Protein AF-A0A6L4ZI13-F1 (afdb_monomer_lite)

Structure (mmCIF, N/CA/C/O backbone):
data_AF-A0A6L4ZI13-F1
#
_entry.id   AF-A0A6L4ZI13-F1
#
loop_
_atom_site.group_PDB
_atom_site.id
_atom_site.type_symbol
_atom_site.label_atom_id
_atom_site.label_alt_id
_atom_site.label_comp_id
_atom_site.label_asym_id
_atom_site.label_entity_id
_atom_site.label_seq_id
_atom_site.pdbx_PDB_ins_code
_atom_site.Cartn_x
_atom_site.Cartn_y
_atom_site.Cartn_z
_atom_site.occupancy
_atom_site.B_iso_or_equiv
_atom_site.auth_seq_id
_atom_site.auth_comp_id
_atom_site.auth_asym_id
_atom_site.auth_atom_id
_atom_site.pdbx_PDB_model_num
ATOM 1 N N . GLU A 1 1 ? -3.800 1.766 -14.036 1.00 60.00 1 GLU A N 1
ATOM 2 C CA . GLU A 1 1 ? -3.926 0.903 -12.834 1.00 60.00 1 GLU A CA 1
ATOM 3 C C . GLU A 1 1 ? -3.607 1.630 -11.524 1.00 60.00 1 GLU A C 1
ATOM 5 O O . GLU A 1 1 ? -4.458 1.652 -10.643 1.00 60.00 1 GLU A O 1
ATOM 10 N N . ALA A 1 2 ? -2.455 2.299 -11.396 1.00 61.41 2 ALA A N 1
ATOM 11 C CA . ALA A 1 2 ? -2.064 2.979 -10.151 1.00 61.41 2 ALA A CA 1
ATOM 12 C C . ALA A 1 2 ? -3.028 4.089 -9.679 1.00 61.41 2 ALA A C 1
ATOM 14 O O . ALA A 1 2 ? -3.292 4.213 -8.486 1.00 61.41 2 ALA A O 1
ATOM 15 N N . GLU A 1 3 ? -3.615 4.863 -10.596 1.00 62.19 3 GLU A N 1
ATOM 16 C CA . GLU A 1 3 ? -4.626 5.880 -10.256 1.00 62.19 3 GLU A CA 1
ATOM 17 C C . GLU A 1 3 ? -5.940 5.277 -9.753 1.00 62.19 3 GLU A C 1
ATOM 19 O O . GLU A 1 3 ? -6.546 5.800 -8.818 1.00 62.19 3 GLU A O 1
ATOM 24 N N . 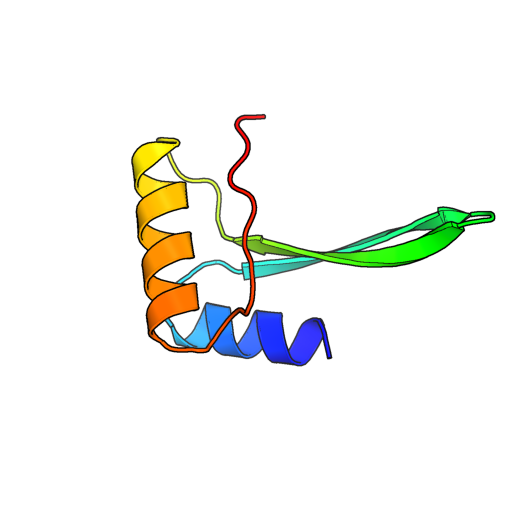ALA A 1 4 ? -6.366 4.152 -10.333 1.00 67.62 4 ALA A N 1
ATOM 25 C CA . ALA A 1 4 ? -7.554 3.433 -9.879 1.00 67.62 4 ALA A CA 1
ATOM 26 C C . ALA A 1 4 ? -7.343 2.875 -8.466 1.00 67.62 4 ALA A C 1
ATOM 28 O O . ALA A 1 4 ? -8.242 2.961 -7.629 1.00 67.62 4 ALA A O 1
ATOM 29 N N . LEU A 1 5 ? -6.133 2.384 -8.176 1.00 68.19 5 LEU A N 1
ATOM 30 C CA . LEU A 1 5 ? -5.745 1.968 -6.834 1.00 68.19 5 LEU A CA 1
ATOM 31 C C . LEU A 1 5 ? -5.753 3.152 -5.857 1.00 68.19 5 LEU A C 1
ATOM 33 O O . LEU A 1 5 ? -6.398 3.076 -4.816 1.00 68.19 5 LEU A O 1
ATOM 37 N N . GLY A 1 6 ? -5.140 4.281 -6.225 1.00 65.25 6 GLY A N 1
ATOM 38 C CA . GLY A 1 6 ? -5.171 5.505 -5.420 1.00 65.25 6 GLY A CA 1
ATOM 39 C C . GLY A 1 6 ? -6.596 5.964 -5.081 1.00 65.25 6 GLY A C 1
ATOM 40 O O . GLY A 1 6 ? -6.875 6.291 -3.930 1.00 65.25 6 GLY A O 1
ATOM 41 N N . LYS A 1 7 ? -7.529 5.913 -6.043 1.00 66.50 7 LYS A N 1
ATOM 42 C CA . LYS A 1 7 ? -8.949 6.236 -5.808 1.00 66.50 7 LYS A CA 1
ATOM 43 C C . LYS A 1 7 ? -9.634 5.247 -4.860 1.00 66.50 7 LYS A C 1
ATOM 45 O O . LYS A 1 7 ? -10.338 5.677 -3.952 1.00 66.50 7 LYS A O 1
ATOM 50 N N . ARG A 1 8 ? -9.406 3.938 -5.018 1.00 68.38 8 ARG A N 1
ATOM 51 C CA . ARG A 1 8 ? -9.962 2.909 -4.114 1.00 68.38 8 ARG A CA 1
ATOM 52 C C . ARG A 1 8 ? -9.483 3.097 -2.675 1.00 68.38 8 ARG A C 1
ATOM 54 O O . ARG A 1 8 ? -10.275 2.976 -1.746 1.00 68.38 8 ARG A O 1
ATOM 61 N N . LEU A 1 9 ? -8.210 3.444 -2.503 1.00 68.56 9 LEU A N 1
ATOM 62 C CA . LEU A 1 9 ? -7.619 3.687 -1.190 1.00 68.56 9 LEU A CA 1
ATOM 63 C C . LEU A 1 9 ? -8.162 4.966 -0.535 1.00 68.56 9 LEU A C 1
ATOM 65 O O . LEU A 1 9 ? -8.525 4.927 0.641 1.00 68.56 9 LEU A O 1
ATOM 69 N N . ARG A 1 10 ? -8.342 6.047 -1.308 1.00 67.56 10 ARG A N 1
ATOM 70 C CA . ARG A 1 10 ? -9.047 7.260 -0.847 1.00 67.56 10 ARG A CA 1
ATOM 71 C C . ARG A 1 10 ? -10.466 6.961 -0.383 1.00 67.56 10 ARG A C 1
ATOM 73 O O . ARG A 1 10 ? -10.849 7.373 0.705 1.00 67.56 10 ARG A O 1
ATOM 80 N N . ASN A 1 11 ? -11.211 6.169 -1.153 1.00 65.38 11 ASN A N 1
ATOM 81 C CA . ASN A 1 11 ? -12.572 5.771 -0.788 1.00 65.38 11 ASN A CA 1
ATOM 82 C C . ASN A 1 11 ? -12.623 4.891 0.472 1.00 65.38 11 ASN A C 1
ATOM 84 O O . ASN A 1 11 ? -13.651 4.839 1.137 1.00 65.38 11 ASN A O 1
ATOM 88 N N . SER A 1 12 ? -11.523 4.218 0.826 1.00 62.50 12 SER A N 1
ATOM 89 C CA . SER A 1 12 ? -11.410 3.452 2.073 1.00 62.50 12 SER A CA 1
ATOM 90 C C . SER A 1 12 ? -11.013 4.289 3.299 1.00 62.50 12 SER A C 1
ATOM 92 O O . SER A 1 12 ? -10.783 3.716 4.362 1.00 62.50 12 SER A O 1
ATOM 94 N N . GLY A 1 13 ? -10.946 5.621 3.157 1.00 61.41 13 GLY A N 1
ATOM 95 C CA . GLY A 1 13 ? -10.617 6.562 4.232 1.00 61.41 13 GLY A CA 1
ATOM 96 C C . GLY A 1 13 ? -9.120 6.807 4.421 1.00 61.41 13 GLY A C 1
ATOM 97 O O . GLY A 1 13 ? -8.724 7.420 5.406 1.00 61.41 13 GLY A O 1
ATOM 98 N N . ALA A 1 14 ? -8.280 6.331 3.500 1.00 63.62 14 ALA A N 1
ATOM 99 C CA . ALA A 1 14 ? -6.837 6.503 3.576 1.00 63.62 14 ALA A CA 1
ATOM 100 C C . ALA A 1 14 ? -6.374 7.592 2.597 1.00 63.62 14 ALA A C 1
ATOM 102 O O . ALA A 1 14 ? -6.723 7.555 1.417 1.00 63.62 14 ALA A O 1
ATOM 103 N N . GLU A 1 15 ? -5.564 8.552 3.051 1.00 66.88 15 GLU A N 1
ATOM 104 C CA . GLU A 1 15 ? -5.013 9.615 2.197 1.00 66.88 15 GLU A CA 1
ATOM 105 C C . GLU A 1 15 ? -3.965 9.061 1.216 1.00 66.88 15 GLU A C 1
ATOM 107 O O . GLU A 1 15 ? -2.756 9.188 1.402 1.00 66.88 15 GLU A O 1
ATOM 112 N N . ALA A 1 16 ? -4.422 8.392 0.160 1.00 67.81 16 ALA A N 1
ATOM 113 C CA . ALA A 1 16 ? -3.553 7.805 -0.846 1.00 67.81 16 ALA A CA 1
ATOM 114 C C . ALA A 1 16 ? -3.192 8.809 -1.947 1.00 67.81 16 ALA A C 1
ATOM 116 O O . ALA A 1 16 ? -4.051 9.491 -2.515 1.00 67.81 16 ALA A O 1
ATOM 117 N N . TYR A 1 17 ? -1.920 8.863 -2.320 1.00 67.25 17 TYR A N 1
ATOM 118 C CA . TYR A 1 17 ? -1.427 9.636 -3.450 1.00 67.25 17 TYR A CA 1
ATOM 119 C C . TYR A 1 17 ? -0.503 8.780 -4.314 1.00 67.25 17 TYR A C 1
ATOM 121 O O . TYR A 1 17 ? 0.327 8.011 -3.830 1.00 67.25 17 TYR A O 1
ATOM 129 N N . VAL A 1 18 ? -0.689 8.885 -5.628 1.00 66.31 18 VAL A N 1
ATOM 130 C CA . VAL A 1 18 ? 0.113 8.152 -6.606 1.00 66.31 18 VAL A CA 1
ATOM 131 C C . VAL A 1 18 ? 1.330 8.996 -6.939 1.00 66.31 18 VAL A C 1
ATOM 133 O O . VAL A 1 18 ? 1.204 10.107 -7.444 1.00 66.31 18 VAL A O 1
ATOM 136 N N . VAL A 1 19 ? 2.509 8.461 -6.658 1.00 69.50 19 VAL A N 1
ATOM 137 C CA . VAL A 1 19 ? 3.790 9.050 -7.027 1.00 69.50 19 VAL A CA 1
ATOM 138 C C . VAL A 1 19 ? 4.323 8.289 -8.230 1.00 69.50 19 VAL A C 1
ATOM 140 O O . VAL A 1 19 ? 4.673 7.110 -8.139 1.00 69.50 19 VAL A O 1
ATOM 143 N N . LYS A 1 20 ? 4.392 8.977 -9.369 1.00 72.62 20 LYS A N 1
ATOM 144 C CA . LYS A 1 20 ? 5.111 8.498 -10.547 1.00 72.62 20 LYS A CA 1
ATOM 145 C C . LYS A 1 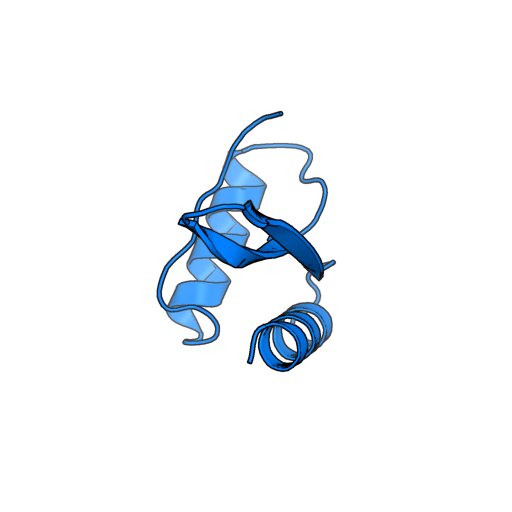20 ? 6.601 8.772 -10.333 1.00 72.62 20 LYS A C 1
ATOM 147 O O . LYS A 1 20 ? 6.995 9.922 -10.175 1.00 72.62 20 LYS A O 1
ATOM 152 N N . ALA A 1 21 ? 7.409 7.722 -10.303 1.00 71.81 21 ALA A N 1
ATOM 153 C CA . ALA A 1 21 ? 8.860 7.798 -10.230 1.00 71.81 21 ALA A CA 1
ATOM 154 C C . ALA A 1 21 ? 9.444 7.195 -11.510 1.00 71.81 21 ALA A C 1
ATOM 156 O O . ALA A 1 21 ? 9.321 5.994 -11.736 1.00 71.81 21 ALA A O 1
ATOM 157 N N . ASP A 1 22 ? 10.054 8.025 -12.349 1.00 73.06 22 ASP A N 1
ATOM 158 C CA . ASP A 1 22 ? 10.781 7.558 -13.527 1.00 73.06 22 ASP A CA 1
ATOM 159 C C . ASP A 1 22 ? 12.172 7.066 -13.102 1.00 73.06 22 ASP A C 1
ATOM 161 O O . ASP A 1 22 ? 12.940 7.819 -12.503 1.00 73.06 22 ASP A O 1
ATOM 165 N N . LEU A 1 23 ? 12.474 5.787 -13.344 1.00 75.31 23 LEU A N 1
ATOM 166 C CA . LEU A 1 23 ? 13.771 5.179 -13.035 1.00 75.31 23 LEU A CA 1
ATOM 167 C C . LEU A 1 23 ? 14.670 5.074 -14.282 1.00 75.31 23 LEU A C 1
ATOM 169 O O . LEU A 1 23 ? 15.611 4.274 -14.302 1.00 75.31 23 LEU A O 1
ATOM 173 N N . GLY A 1 24 ? 14.390 5.861 -15.326 1.00 77.50 24 GLY A N 1
ATOM 174 C CA . GLY A 1 24 ? 15.185 5.936 -16.548 1.00 77.50 24 GLY A CA 1
ATOM 175 C C . GLY A 1 24 ? 15.212 4.595 -17.277 1.00 77.50 24 GLY A C 1
ATOM 176 O O . GLY A 1 24 ? 14.173 4.064 -17.662 1.00 77.50 24 GLY A O 1
ATOM 177 N N . ALA A 1 25 ? 16.397 3.994 -17.414 1.00 76.81 25 ALA A N 1
ATOM 178 C CA . ALA A 1 25 ? 16.579 2.710 -18.101 1.00 76.81 25 ALA A CA 1
ATOM 179 C C . ALA A 1 25 ? 15.784 1.535 -17.486 1.00 76.81 25 ALA A C 1
ATOM 181 O O . ALA A 1 25 ? 15.595 0.515 -18.143 1.00 76.81 25 ALA A O 1
ATOM 182 N N . LYS A 1 26 ? 15.309 1.663 -16.236 1.00 73.19 26 LYS A N 1
ATOM 183 C CA . LYS A 1 26 ? 14.478 0.655 -15.548 1.00 73.19 26 LYS A CA 1
ATOM 184 C C . LYS A 1 26 ? 12.966 0.883 -15.707 1.00 73.19 26 LYS A C 1
ATOM 186 O O . LYS A 1 26 ? 12.176 0.123 -15.145 1.00 73.19 26 LYS A O 1
ATOM 191 N N . GLY A 1 27 ? 12.568 1.910 -16.458 1.00 76.25 27 GLY A N 1
ATOM 192 C CA . GLY A 1 27 ? 11.177 2.258 -16.725 1.00 76.25 27 GLY A CA 1
ATOM 193 C C . GLY A 1 27 ? 10.510 3.087 -15.625 1.00 76.25 27 GLY A C 1
ATOM 194 O O . GLY A 1 27 ? 11.113 3.473 -14.623 1.00 76.25 27 GLY A O 1
ATOM 195 N N . ILE A 1 28 ? 9.224 3.367 -15.826 1.00 76.31 28 ILE A N 1
ATOM 196 C CA . ILE A 1 28 ? 8.423 4.215 -14.941 1.00 76.31 28 ILE A CA 1
ATOM 197 C C . ILE A 1 28 ? 7.763 3.355 -13.864 1.00 76.31 28 ILE A C 1
ATOM 199 O O . ILE A 1 28 ? 6.993 2.445 -14.161 1.00 76.31 28 ILE A O 1
ATOM 203 N N . TRP A 1 29 ? 8.015 3.685 -12.601 1.00 76.25 29 TRP A N 1
ATOM 204 C CA . TRP A 1 29 ? 7.390 3.053 -11.447 1.00 76.25 29 TRP A CA 1
ATOM 205 C C . TRP A 1 29 ? 6.282 3.935 -10.888 1.00 76.25 29 TRP A C 1
ATOM 207 O O . TRP A 1 29 ? 6.487 5.108 -10.581 1.00 76.25 29 TRP A O 1
ATOM 217 N N . TYR A 1 30 ? 5.108 3.354 -10.679 1.00 66.25 30 TYR A N 1
ATOM 218 C CA . TYR A 1 30 ? 3.996 4.037 -10.032 1.00 66.25 30 TYR A CA 1
ATOM 219 C C . TYR A 1 30 ? 3.864 3.522 -8.600 1.00 66.25 30 TYR A C 1
ATOM 221 O O . TYR A 1 30 ? 3.407 2.405 -8.375 1.00 66.25 30 TYR A O 1
ATOM 229 N N . ARG A 1 31 ? 4.280 4.329 -7.619 1.00 71.31 31 ARG A N 1
ATOM 230 C CA . ARG A 1 31 ? 4.164 3.991 -6.194 1.00 71.31 31 ARG A CA 1
ATOM 231 C C . ARG A 1 31 ? 2.938 4.677 -5.625 1.00 71.31 31 ARG A C 1
ATOM 233 O O . ARG A 1 31 ? 2.837 5.898 -5.680 1.00 71.31 31 ARG A O 1
ATOM 240 N N . VAL A 1 32 ? 2.019 3.915 -5.051 1.00 66.06 32 VAL A N 1
ATOM 241 C CA . VAL A 1 32 ? 0.897 4.496 -4.309 1.00 66.06 32 VAL A CA 1
ATOM 242 C C . VAL A 1 32 ? 1.326 4.627 -2.854 1.00 66.06 32 VAL A C 1
ATOM 244 O O . VAL A 1 32 ? 1.513 3.626 -2.169 1.00 66.06 32 VAL A O 1
ATOM 247 N N . ARG A 1 33 ? 1.552 5.860 -2.401 1.00 69.25 33 ARG A N 1
ATOM 248 C CA . ARG A 1 33 ? 1.840 6.159 -0.997 1.00 69.25 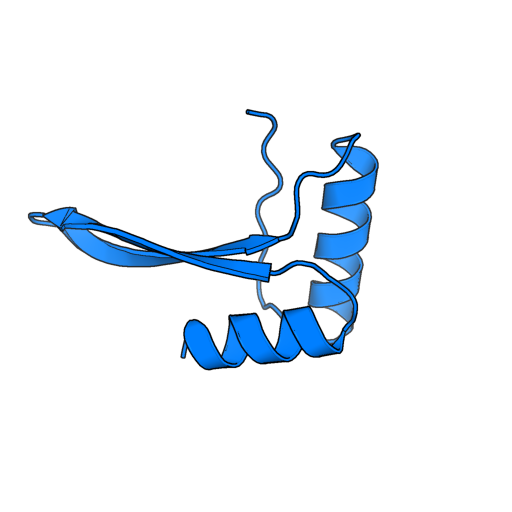33 ARG A CA 1
ATOM 249 C C . ARG A 1 33 ? 0.531 6.437 -0.284 1.00 69.25 33 ARG A C 1
ATOM 251 O O . ARG A 1 33 ? -0.360 7.058 -0.855 1.00 69.25 33 ARG A O 1
ATOM 258 N N . VAL A 1 34 ? 0.420 5.978 0.951 1.00 65.38 34 VAL A N 1
ATOM 259 C CA . VAL A 1 34 ? -0.778 6.160 1.765 1.00 65.38 34 VAL A CA 1
ATOM 260 C C . VAL A 1 34 ? -0.369 6.909 3.024 1.00 65.38 34 VAL A C 1
ATOM 262 O O . VAL A 1 34 ? 0.418 6.384 3.802 1.00 65.38 34 VAL A O 1
ATOM 265 N N . GLY A 1 35 ? -0.870 8.136 3.172 1.00 64.12 35 GLY A N 1
ATOM 266 C CA . GLY A 1 35 ? -0.754 8.985 4.357 1.00 64.12 35 GLY A CA 1
ATOM 267 C C . GLY A 1 35 ? 0.661 9.424 4.756 1.00 64.12 35 GLY A C 1
ATOM 268 O O . GLY A 1 35 ? 1.678 8.983 4.215 1.00 64.12 35 GLY A O 1
ATOM 269 N N . ARG A 1 36 ? 0.705 10.321 5.744 1.00 63.50 36 ARG A N 1
ATOM 270 C CA . ARG A 1 36 ? 1.819 10.492 6.685 1.00 63.50 36 ARG A CA 1
ATOM 271 C C . ARG A 1 36 ? 1.316 9.980 8.030 1.00 63.50 36 ARG A C 1
ATOM 273 O O . ARG A 1 36 ? 0.624 10.701 8.735 1.00 63.50 36 ARG A O 1
ATOM 280 N N . TYR A 1 37 ? 1.591 8.720 8.336 1.00 69.12 37 TYR A N 1
ATOM 281 C CA . TYR A 1 37 ? 1.189 8.140 9.615 1.00 69.12 37 TYR A CA 1
ATOM 282 C C . TYR A 1 37 ? 2.162 8.560 10.710 1.00 69.12 37 TYR A C 1
ATOM 284 O O . TYR A 1 37 ? 3.371 8.614 10.478 1.00 69.12 37 TYR A O 1
ATOM 292 N N . GLN A 1 38 ? 1.640 8.836 11.906 1.00 65.75 38 GLN A N 1
ATOM 293 C CA . GLN A 1 38 ? 2.453 9.288 13.039 1.00 65.75 38 GLN A CA 1
ATOM 294 C C . GLN A 1 38 ? 3.345 8.157 13.576 1.00 65.75 38 GLN A C 1
ATOM 296 O O . GLN A 1 38 ? 4.341 8.409 14.252 1.00 65.75 38 GLN A O 1
ATOM 301 N N . SER A 1 39 ? 2.999 6.902 13.270 1.00 72.62 39 SER A N 1
ATOM 302 C CA . SER A 1 39 ? 3.776 5.729 13.655 1.00 72.62 39 SER A CA 1
ATOM 303 C C . SER A 1 39 ? 3.840 4.676 12.550 1.00 72.62 39 SER A C 1
ATOM 305 O O . SER A 1 39 ? 2.907 4.489 11.766 1.00 72.62 39 SER A O 1
ATOM 307 N N . PHE A 1 40 ? 4.934 3.915 12.545 1.00 74.44 40 PHE A N 1
ATOM 308 C CA . PHE A 1 40 ? 5.091 2.751 11.673 1.00 74.44 40 PHE A CA 1
ATOM 309 C C . PHE A 1 40 ? 3.999 1.695 11.903 1.00 74.44 40 PHE A C 1
ATOM 311 O O . PHE A 1 40 ? 3.495 1.109 10.948 1.00 74.44 40 PHE A O 1
ATOM 318 N N . SER A 1 41 ? 3.601 1.486 13.163 1.00 75.94 41 SER A N 1
ATOM 319 C CA . SER A 1 41 ? 2.551 0.529 13.538 1.00 75.94 41 SER A CA 1
ATOM 320 C C . SER A 1 41 ? 1.202 0.886 12.907 1.00 75.94 41 SER A C 1
ATOM 322 O O . SER A 1 41 ? 0.505 0.025 12.370 1.00 75.94 41 SER A O 1
ATOM 324 N N . GLU A 1 42 ? 0.862 2.175 12.879 1.00 72.75 42 GLU A N 1
ATOM 325 C CA . GLU A 1 42 ? -0.350 2.669 12.227 1.00 72.75 42 GLU A CA 1
ATOM 326 C C . GLU A 1 42 ? -0.302 2.458 10.706 1.00 72.75 42 GLU A C 1
ATOM 328 O O . GLU A 1 42 ? -1.247 1.910 10.133 1.00 72.75 42 GLU A O 1
ATOM 333 N N . ALA A 1 43 ? 0.828 2.776 10.065 1.00 76.38 43 ALA A N 1
ATOM 334 C CA . ALA A 1 43 ? 1.028 2.520 8.638 1.00 76.38 43 ALA A CA 1
ATOM 335 C C . ALA A 1 43 ? 0.904 1.026 8.294 1.00 76.38 43 ALA A C 1
ATOM 337 O O . ALA A 1 43 ? 0.258 0.653 7.310 1.00 76.38 43 ALA A O 1
ATOM 338 N N . GLN A 1 44 ? 1.483 0.156 9.125 1.00 79.62 44 GLN A N 1
ATOM 339 C CA . GLN A 1 44 ? 1.425 -1.291 8.942 1.00 79.62 44 GLN A CA 1
ATOM 340 C C . GLN A 1 44 ? 0.007 -1.834 9.152 1.00 79.62 44 GLN A C 1
ATOM 342 O O . GLN A 1 44 ? -0.437 -2.693 8.385 1.00 79.62 44 GLN A O 1
ATOM 347 N N . LYS A 1 45 ? -0.731 -1.315 10.141 1.00 81.00 45 LYS A N 1
ATOM 348 C CA . LYS A 1 45 ? -2.133 -1.677 10.386 1.00 81.00 45 LYS A CA 1
ATOM 349 C C . LYS A 1 45 ? -3.003 -1.329 9.182 1.00 81.00 45 LYS A C 1
ATOM 351 O O . LYS A 1 45 ? -3.767 -2.180 8.730 1.00 81.00 45 LYS A O 1
ATOM 356 N N . VAL A 1 46 ? -2.856 -0.125 8.628 1.00 78.19 46 VAL A N 1
ATOM 357 C CA . VAL A 1 46 ? -3.606 0.281 7.432 1.00 78.19 46 VAL A CA 1
ATOM 358 C C . VAL A 1 46 ? -3.206 -0.570 6.227 1.00 78.19 46 VAL A C 1
ATOM 360 O O . VAL A 1 46 ? -4.083 -1.124 5.572 1.00 78.19 46 VAL A O 1
ATOM 363 N N . GLY A 1 47 ? -1.910 -0.768 5.970 1.00 78.69 47 GLY A N 1
ATOM 364 C CA . GLY A 1 47 ? -1.440 -1.645 4.890 1.00 78.69 47 GLY A CA 1
ATOM 365 C C . GLY A 1 47 ? -2.004 -3.067 4.989 1.00 78.69 47 GLY A C 1
ATOM 366 O O . GLY A 1 47 ? -2.501 -3.616 4.004 1.00 78.69 47 GLY A O 1
ATOM 367 N N . SER A 1 48 ? -2.043 -3.621 6.202 1.00 80.81 48 SER A N 1
ATOM 368 C CA . SER A 1 48 ? -2.605 -4.948 6.478 1.00 80.81 48 SER A CA 1
ATOM 369 C C . SER A 1 48 ? -4.116 -5.000 6.243 1.00 80.81 48 SER A C 1
ATOM 371 O O . SER A 1 48 ? -4.610 -5.959 5.655 1.00 80.81 48 SER A O 1
ATOM 373 N N . GLN A 1 49 ? -4.855 -3.959 6.640 1.00 81.44 49 GLN A N 1
ATOM 374 C CA . GLN A 1 49 ? -6.289 -3.840 6.355 1.00 81.44 49 GLN A CA 1
ATOM 375 C C . GLN A 1 49 ? -6.577 -3.709 4.857 1.00 81.44 49 GLN A C 1
ATOM 377 O O . GLN A 1 49 ? -7.568 -4.239 4.363 1.00 81.44 49 GLN A O 1
ATOM 382 N N . LEU A 1 50 ? -5.728 -3.002 4.116 1.00 79.00 50 LEU A N 1
ATOM 383 C CA . LEU A 1 50 ? -5.871 -2.872 2.669 1.00 79.00 50 LEU A CA 1
ATOM 384 C C . LEU A 1 50 ? -5.587 -4.198 1.963 1.00 79.00 50 LEU A C 1
ATOM 386 O O . LEU A 1 50 ? -6.287 -4.539 1.010 1.00 79.00 50 LEU A O 1
ATOM 390 N N . LYS A 1 51 ? -4.606 -4.961 2.456 1.00 82.25 51 LYS A N 1
ATOM 391 C CA . LYS A 1 51 ? -4.311 -6.307 1.963 1.00 82.25 51 LYS A CA 1
ATOM 392 C C . LYS A 1 51 ? -5.453 -7.275 2.264 1.00 82.25 51 LYS A C 1
ATOM 394 O O . LYS A 1 51 ? -5.895 -7.983 1.367 1.00 82.25 51 LYS A O 1
ATOM 399 N N . SER A 1 52 ? -5.990 -7.262 3.487 1.00 80.69 52 SER A N 1
ATOM 400 C CA . SER A 1 52 ? -7.101 -8.147 3.869 1.00 80.69 52 SER A CA 1
ATOM 401 C C . SER A 1 52 ? -8.393 -7.849 3.106 1.00 80.69 52 SER A C 1
ATOM 403 O O . SER A 1 52 ? -9.145 -8.766 2.794 1.00 80.69 52 SER A O 1
ATOM 405 N N . LYS A 1 53 ? -8.626 -6.584 2.739 1.00 77.50 53 LYS A N 1
ATOM 406 C CA . LYS A 1 53 ? -9.742 -6.167 1.876 1.00 77.50 53 LYS A CA 1
ATOM 407 C C . LYS A 1 53 ? -9.537 -6.508 0.392 1.00 77.50 53 LYS A C 1
ATOM 409 O O . LYS A 1 53 ? -10.422 -6.228 -0.409 1.00 77.50 53 LYS A O 1
ATOM 414 N N . GLY A 1 54 ? -8.382 -7.060 0.007 1.00 78.81 54 GLY A N 1
AT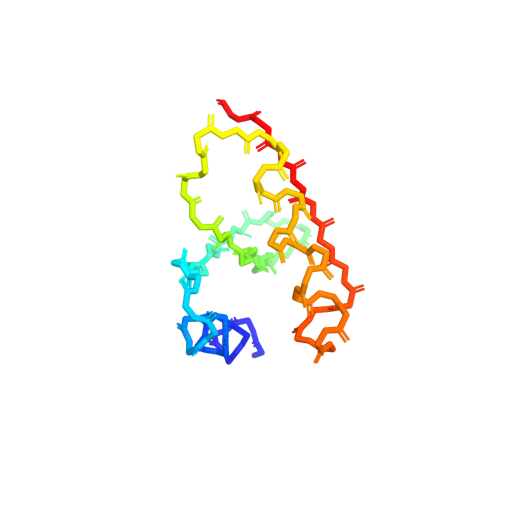OM 415 C CA . GLY A 1 54 ? -8.027 -7.322 -1.393 1.00 78.81 54 GLY A CA 1
ATOM 416 C C . GLY A 1 54 ? -7.770 -6.052 -2.211 1.00 78.81 54 GLY A C 1
ATOM 417 O O . GLY A 1 54 ? -7.688 -6.107 -3.436 1.00 78.81 54 GLY A O 1
ATOM 418 N N . SER A 1 55 ? -7.643 -4.897 -1.549 1.00 72.75 55 SER A N 1
ATOM 419 C CA . SER A 1 55 ? -7.381 -3.616 -2.206 1.00 72.75 55 SER A CA 1
ATOM 420 C C . SER A 1 55 ? -5.947 -3.533 -2.720 1.00 72.75 55 SER A C 1
ATOM 422 O O . SER A 1 55 ? -5.709 -2.8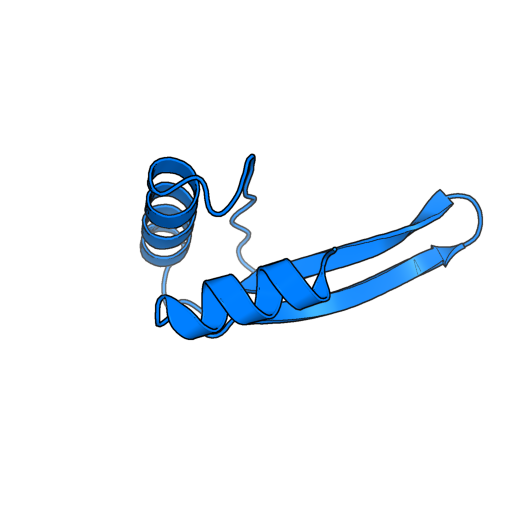64 -3.720 1.00 72.75 55 SER A O 1
ATOM 424 N N . VAL A 1 56 ? -5.002 -4.201 -2.051 1.00 75.00 56 VAL A N 1
ATOM 425 C CA . VAL A 1 56 ? -3.595 -4.305 -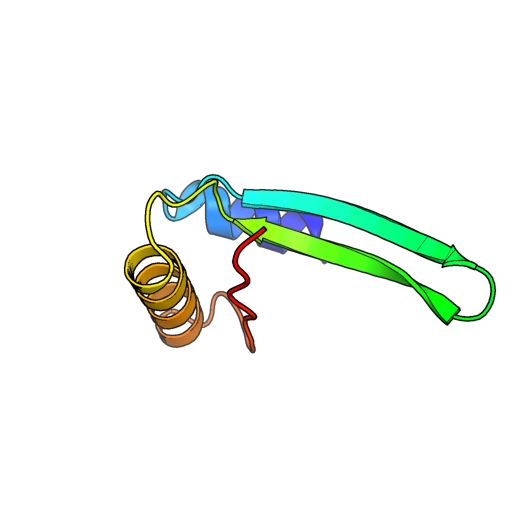2.463 1.00 75.00 56 VAL A CA 1
ATOM 426 C C . VAL A 1 56 ? -3.111 -5.745 -2.335 1.00 75.00 56 VAL A C 1
ATOM 428 O O . VAL A 1 56 ? -3.470 -6.443 -1.390 1.00 75.00 56 VAL A O 1
ATOM 431 N N . THR A 1 57 ? -2.272 -6.189 -3.266 1.00 77.06 57 THR A N 1
ATOM 432 C CA . THR A 1 57 ? -1.628 -7.510 -3.190 1.00 77.06 57 THR A CA 1
ATOM 433 C C . THR A 1 57 ? -0.455 -7.497 -2.213 1.00 77.06 57 THR A C 1
ATOM 435 O O . THR A 1 57 ? -0.257 -8.448 -1.457 1.00 77.06 57 THR A O 1
ATOM 438 N N . ASP A 1 58 ? 0.294 -6.395 -2.191 1.00 79.12 58 ASP A N 1
ATOM 439 C CA . ASP A 1 58 ? 1.435 -6.216 -1.307 1.00 79.12 58 ASP A CA 1
ATOM 440 C C . ASP A 1 58 ? 1.605 -4.748 -0.902 1.00 79.12 58 ASP A C 1
ATOM 442 O O . ASP A 1 58 ? 1.108 -3.845 -1.584 1.00 79.12 58 ASP A O 1
ATOM 446 N N . PHE A 1 59 ? 2.264 -4.507 0.231 1.00 79.31 59 PHE A N 1
ATOM 447 C CA . PHE A 1 59 ? 2.512 -3.160 0.738 1.00 79.31 59 PHE A CA 1
ATOM 448 C C . PHE A 1 59 ? 3.861 -3.077 1.453 1.00 79.31 59 PHE A C 1
ATOM 450 O O . PHE A 1 59 ? 4.293 -4.019 2.111 1.00 79.31 59 PHE A O 1
ATOM 457 N N . ILE A 1 60 ? 4.496 -1.908 1.370 1.00 78.00 60 ILE A N 1
ATOM 458 C CA . ILE A 1 60 ? 5.728 -1.597 2.097 1.00 78.00 60 ILE A CA 1
ATOM 459 C C . ILE A 1 60 ? 5.452 -0.380 2.975 1.00 78.00 60 ILE A C 1
ATOM 461 O O . ILE A 1 60 ? 5.127 0.694 2.467 1.00 78.00 60 ILE A O 1
ATOM 465 N N . ALA A 1 61 ? 5.592 -0.547 4.288 1.00 77.06 61 ALA A N 1
ATOM 466 C CA . ALA A 1 61 ? 5.662 0.564 5.229 1.00 77.06 61 ALA A CA 1
ATOM 467 C C . ALA A 1 61 ? 7.136 0.950 5.408 1.00 77.06 61 ALA A C 1
ATOM 469 O O . ALA A 1 61 ? 7.985 0.086 5.611 1.00 77.06 61 ALA A O 1
ATOM 470 N N . THR A 1 62 ? 7.454 2.237 5.311 1.00 71.62 62 THR A N 1
ATOM 471 C CA . THR A 1 62 ? 8.810 2.750 5.536 1.00 71.62 62 THR A CA 1
ATOM 472 C C . THR A 1 62 ? 8.729 4.042 6.336 1.00 71.62 62 THR A C 1
ATOM 474 O O . THR A 1 62 ? 7.777 4.809 6.171 1.00 71.62 62 THR A O 1
ATOM 477 N N . ILE A 1 63 ? 9.693 4.247 7.229 1.00 71.00 63 ILE A N 1
ATOM 478 C CA . ILE A 1 63 ? 9.849 5.485 7.992 1.00 71.00 63 ILE A CA 1
ATOM 479 C C . ILE A 1 63 ? 10.796 6.361 7.171 1.00 71.00 63 ILE A C 1
ATOM 481 O O . ILE A 1 63 ? 11.880 5.904 6.811 1.00 71.00 63 ILE A O 1
ATOM 485 N N . TYR A 1 64 ? 10.350 7.567 6.828 1.00 61.97 64 TYR A N 1
ATOM 486 C CA . TYR A 1 64 ? 11.181 8.596 6.200 1.00 61.97 64 TYR A CA 1
ATOM 487 C C . TYR A 1 64 ? 11.689 9.571 7.252 1.00 61.97 64 TYR A C 1
ATOM 489 O O . TYR A 1 64 ? 10.908 9.854 8.189 1.00 61.97 64 TYR A O 1
#

Sequence (64 aa):
EAEALGKRLRNSGAEAYVVKADLGAKGIWYRVRVGRYQSFSEAQKVGSQLKSKGSVTDFIATIY

pLDDT: mean 71.71, std 6.11, range [60.0, 82.25]

Radius of gyration: 12.04 Å; chains: 1; bounding box: 29×19×32 Å

Secondary structure (DSSP, 8-state):
-HHHHHHHHHHTT--EEEEEEE-GGG-EEEEEEE---SSHHHHHHHHHHHHHTTS-S-------

Foldseek 3Di:
DLVVLQVVCVVVVWNWDWDWDQPDVVGIDIDIDTDDDPDLVVVVVSQVVCCVVVSDVDDDRDDD